Protein AF-A0A2E2EDQ2-F1 (afdb_monomer_lite)

Structure (mmCIF, N/CA/C/O backbone):
data_AF-A0A2E2EDQ2-F1
#
_entry.id   AF-A0A2E2EDQ2-F1
#
loop_
_atom_site.group_PDB
_atom_site.id
_atom_site.type_symbol
_atom_site.label_atom_id
_atom_site.label_alt_id
_atom_site.label_comp_id
_atom_site.label_asym_id
_atom_site.label_entity_id
_atom_site.label_seq_id
_atom_site.pdbx_PDB_ins_code
_atom_site.Cartn_x
_atom_site.Cartn_y
_atom_site.Cartn_z
_atom_site.occupancy
_atom_site.B_iso_or_equiv
_atom_site.auth_seq_id
_atom_site.auth_comp_id
_atom_site.auth_asym_id
_atom_site.auth_atom_id
_atom_site.pdbx_PDB_model_num
ATOM 1 N N . MET A 1 1 ? 41.131 27.807 -35.900 1.00 37.09 1 MET A N 1
ATOM 2 C CA . MET A 1 1 ? 39.783 27.632 -36.488 1.00 37.09 1 MET A CA 1
ATOM 3 C C . MET A 1 1 ? 38.785 27.424 -35.357 1.00 37.09 1 MET A C 1
ATOM 5 O O . MET A 1 1 ? 38.783 26.366 -34.749 1.00 37.09 1 MET A O 1
ATOM 9 N N . GLY A 1 2 ? 38.021 28.459 -34.998 1.00 39.38 2 GLY A N 1
ATOM 10 C CA . GLY A 1 2 ? 37.064 28.401 -33.889 1.00 39.38 2 GLY A CA 1
ATOM 11 C C . GLY A 1 2 ? 35.722 27.833 -34.345 1.00 39.38 2 GLY A C 1
ATOM 12 O O . GLY A 1 2 ? 35.082 28.403 -35.229 1.00 39.38 2 GLY A O 1
ATOM 13 N N . VAL A 1 3 ? 35.288 26.725 -33.744 1.00 46.59 3 VAL A N 1
ATOM 14 C CA . VAL A 1 3 ? 33.946 26.172 -33.956 1.00 46.59 3 VAL A CA 1
ATOM 15 C C . VAL A 1 3 ? 32.941 27.134 -33.323 1.00 46.59 3 VAL A C 1
ATOM 17 O O . VAL A 1 3 ? 32.785 27.182 -32.105 1.00 46.59 3 VAL A O 1
ATOM 20 N N . LYS A 1 4 ? 32.261 27.937 -34.150 1.00 46.25 4 LYS A N 1
ATOM 21 C CA . LYS A 1 4 ? 31.120 28.759 -33.720 1.00 46.25 4 LYS A CA 1
ATOM 22 C C . LYS A 1 4 ? 29.954 27.835 -33.353 1.00 46.25 4 LYS A C 1
ATOM 24 O O . LYS A 1 4 ? 29.103 27.527 -34.187 1.00 46.25 4 LYS A O 1
ATOM 29 N N . LEU A 1 5 ? 29.911 27.392 -32.099 1.00 52.69 5 LEU A N 1
ATOM 30 C CA . LEU A 1 5 ? 28.751 26.721 -31.519 1.00 52.69 5 LEU A CA 1
ATOM 31 C C . LEU A 1 5 ? 27.580 27.711 -31.483 1.00 52.69 5 LEU A C 1
ATOM 33 O O . LEU A 1 5 ? 27.562 28.651 -30.689 1.00 52.69 5 LEU A O 1
ATOM 37 N N . ARG A 1 6 ? 26.5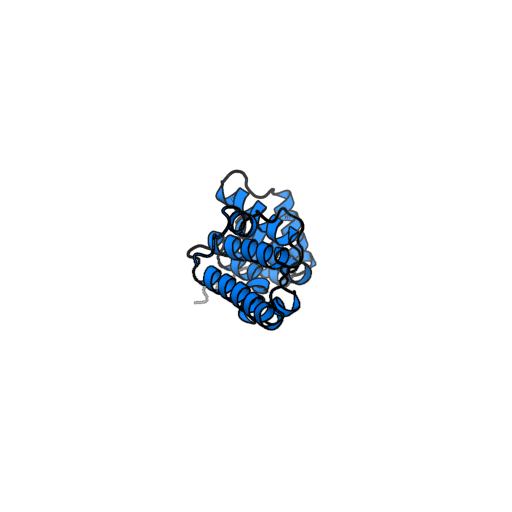97 27.514 -32.368 1.00 55.41 6 ARG A N 1
ATOM 38 C CA . ARG A 1 6 ? 25.363 28.306 -32.390 1.00 55.41 6 ARG A CA 1
ATOM 39 C C . ARG A 1 6 ? 24.632 28.159 -31.049 1.00 55.41 6 ARG A C 1
ATOM 41 O O . ARG A 1 6 ? 23.964 27.149 -30.843 1.00 55.41 6 ARG A O 1
ATOM 48 N N . SER A 1 7 ? 24.676 29.205 -30.221 1.00 54.56 7 SER A N 1
ATOM 49 C CA . SER A 1 7 ? 23.523 29.862 -29.569 1.00 54.56 7 SER A CA 1
ATOM 50 C C . SER A 1 7 ? 22.346 29.024 -29.081 1.00 54.56 7 SER A C 1
ATOM 52 O O . SER A 1 7 ? 21.900 29.045 -27.942 1.00 54.56 7 SER A O 1
ATOM 54 N N . LYS A 1 8 ? 21.708 28.419 -30.075 1.00 52.44 8 LYS A N 1
ATOM 55 C CA . LYS A 1 8 ? 20.337 27.935 -30.041 1.00 52.44 8 LYS A CA 1
ATOM 56 C C . LYS A 1 8 ? 20.262 26.409 -30.037 1.00 52.44 8 LYS A C 1
ATOM 58 O O . LYS A 1 8 ? 19.182 25.872 -29.838 1.00 52.44 8 LYS A O 1
ATOM 63 N N . ALA A 1 9 ? 21.383 25.707 -30.233 1.00 52.16 9 ALA A N 1
ATOM 64 C CA . ALA A 1 9 ? 21.406 24.244 -30.248 1.00 52.16 9 ALA A CA 1
ATOM 65 C C . ALA A 1 9 ? 21.202 23.641 -28.844 1.00 52.16 9 ALA A C 1
ATOM 67 O O . ALA A 1 9 ? 20.525 22.628 -28.707 1.00 52.16 9 ALA A O 1
ATOM 68 N N . TYR A 1 10 ? 21.704 24.295 -27.792 1.00 52.03 10 TYR A N 1
ATOM 69 C CA . TYR A 1 10 ? 21.578 23.816 -26.406 1.00 52.03 10 TYR A CA 1
ATOM 70 C C . TYR A 1 10 ? 20.209 24.093 -25.774 1.00 52.03 10 TYR A C 1
ATOM 72 O O . TYR A 1 10 ? 19.787 23.356 -24.888 1.00 52.03 10 TYR A O 1
ATOM 80 N N . LEU A 1 11 ? 19.471 25.094 -26.260 1.00 51.66 11 LEU A N 1
ATOM 81 C CA . LEU A 1 11 ? 18.104 25.375 -25.801 1.00 51.66 11 LEU A CA 1
ATOM 82 C C . LEU A 1 11 ? 17.110 24.260 -26.175 1.00 51.66 11 LEU A C 1
ATOM 84 O O . LEU A 1 11 ? 16.081 24.113 -25.523 1.00 51.66 11 LEU A O 1
ATOM 88 N N . ASN A 1 12 ? 17.435 23.437 -27.177 1.00 53.47 12 ASN A N 1
ATOM 89 C CA . ASN A 1 12 ? 16.620 22.285 -27.568 1.00 53.47 12 ASN A CA 1
ATOM 90 C C . ASN A 1 12 ? 16.926 21.012 -26.761 1.00 53.47 12 ASN A C 1
ATOM 92 O O . ASN A 1 12 ? 16.134 20.078 -26.820 1.00 53.47 12 ASN A O 1
ATOM 96 N N . LEU A 1 13 ? 18.017 20.974 -25.983 1.00 51.72 13 LEU A N 1
ATOM 97 C CA . LEU A 1 13 ? 18.306 19.858 -25.067 1.00 51.72 13 LEU A CA 1
ATOM 98 C C . LEU A 1 13 ? 17.386 19.868 -23.836 1.00 51.72 13 LEU A C 1
ATOM 100 O O . LEU A 1 13 ? 17.182 18.836 -23.209 1.00 51.72 13 LEU A O 1
ATOM 104 N N . TRP A 1 14 ? 16.803 21.030 -23.526 1.00 48.62 14 TRP A N 1
ATOM 105 C CA . TRP A 1 14 ? 15.949 21.274 -22.361 1.00 48.62 14 TRP A CA 1
ATOM 106 C C . TRP A 1 14 ? 14.537 21.719 -22.749 1.00 48.62 14 TRP A C 1
ATOM 108 O 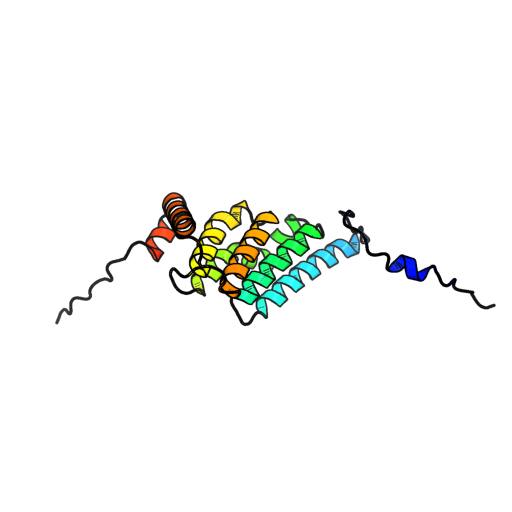O . TRP A 1 14 ? 13.836 22.337 -21.944 1.00 48.62 14 TRP A O 1
ATOM 118 N N . ARG A 1 15 ? 14.085 21.416 -23.977 1.00 43.88 15 ARG A N 1
ATOM 119 C CA . ARG A 1 15 ? 12.652 21.511 -24.276 1.00 43.88 15 ARG A CA 1
ATOM 120 C C . ARG A 1 15 ? 11.939 20.555 -23.328 1.00 43.88 15 ARG A C 1
ATOM 122 O O . ARG A 1 15 ? 12.061 19.343 -23.476 1.00 43.88 15 ARG A O 1
ATOM 129 N N . LYS A 1 16 ? 11.229 21.129 -22.349 1.00 48.25 16 LYS A N 1
ATOM 130 C CA . LYS A 1 16 ? 10.250 20.449 -21.500 1.00 48.25 16 LYS A CA 1
ATOM 131 C C . LYS A 1 16 ? 9.454 19.498 -22.387 1.00 48.25 16 LYS A C 1
ATOM 133 O O . LYS A 1 16 ? 8.694 19.949 -23.242 1.00 48.25 16 LYS A O 1
ATOM 138 N N . GLY A 1 17 ? 9.695 18.201 -22.210 1.00 45.47 17 GLY A N 1
ATOM 139 C CA . GLY A 1 17 ? 8.872 17.156 -22.788 1.00 45.47 17 GLY A CA 1
ATOM 140 C C . GLY A 1 17 ? 7.480 17.311 -22.206 1.00 45.47 17 GLY A C 1
ATOM 141 O O . GLY A 1 17 ? 7.235 16.916 -21.070 1.00 45.47 17 GLY A O 1
ATOM 142 N N . ALA A 1 18 ? 6.620 17.974 -22.969 1.00 40.53 18 ALA A N 1
ATOM 143 C CA . ALA A 1 18 ? 5.190 17.973 -22.776 1.00 40.53 18 ALA A CA 1
ATOM 144 C C . ALA A 1 18 ? 4.711 16.516 -22.840 1.00 40.53 18 ALA A C 1
ATOM 146 O O . ALA A 1 18 ? 4.905 15.842 -23.846 1.00 40.53 18 ALA A O 1
ATOM 147 N N . GLU A 1 19 ? 4.222 16.038 -21.702 1.00 46.09 19 GLU A N 1
ATOM 148 C CA . GLU A 1 19 ? 3.000 15.252 -21.488 1.00 46.09 19 GLU A CA 1
ATOM 149 C C . GLU A 1 19 ? 2.682 13.979 -22.308 1.00 46.09 19 GLU A C 1
ATOM 151 O O . GLU A 1 19 ? 1.849 13.226 -21.828 1.00 46.09 19 GLU A O 1
ATOM 156 N N . ASP A 1 20 ? 3.367 13.612 -23.398 1.00 41.84 20 ASP A N 1
ATOM 157 C CA . ASP A 1 20 ? 2.953 12.472 -24.251 1.00 41.84 20 ASP A CA 1
ATOM 158 C C . ASP A 1 20 ? 4.111 11.663 -24.885 1.00 41.84 20 ASP A C 1
ATOM 160 O O . ASP A 1 20 ? 4.039 11.205 -26.025 1.00 41.84 20 ASP A O 1
ATOM 164 N N . CYS A 1 21 ? 5.202 11.419 -24.151 1.00 38.50 21 CYS A N 1
ATOM 165 C CA . CYS A 1 21 ? 6.241 10.468 -24.581 1.00 38.50 21 CYS A CA 1
ATOM 166 C C . CYS A 1 21 ? 6.243 9.219 -23.682 1.00 38.50 21 CYS A C 1
ATOM 168 O O . CYS A 1 21 ? 6.902 9.232 -22.642 1.00 38.50 21 CYS A O 1
ATOM 170 N N . PRO A 1 22 ? 5.570 8.113 -24.064 1.00 46.06 22 PRO A N 1
ATOM 171 C CA . PRO A 1 22 ? 5.443 6.940 -23.197 1.00 46.06 22 PRO A CA 1
ATOM 172 C C . PRO A 1 22 ? 6.742 6.135 -23.041 1.00 46.06 22 PRO A C 1
ATOM 174 O O . PRO A 1 22 ? 6.812 5.258 -22.185 1.00 46.06 22 PRO A O 1
ATOM 177 N N . HIS A 1 23 ? 7.793 6.418 -23.820 1.00 43.78 23 HIS A N 1
ATOM 178 C CA . HIS A 1 23 ? 9.045 5.667 -23.755 1.00 43.78 23 HIS A CA 1
ATOM 179 C C . HIS A 1 23 ? 10.262 6.572 -23.976 1.00 43.78 23 HIS A C 1
ATOM 181 O O . HIS A 1 23 ? 10.673 6.822 -25.110 1.00 43.78 23 HIS A O 1
ATOM 187 N N . LEU A 1 24 ? 10.891 7.011 -22.882 1.00 48.72 24 LEU A N 1
ATOM 188 C CA . LEU A 1 24 ? 12.303 7.403 -22.887 1.00 48.72 24 LEU A CA 1
ATOM 189 C C . LEU A 1 24 ? 13.121 6.186 -23.352 1.00 48.72 24 LEU A C 1
ATOM 191 O O . LEU A 1 24 ? 13.446 5.298 -22.565 1.00 48.72 24 LEU A O 1
ATOM 195 N N . LYS A 1 25 ? 13.418 6.110 -24.655 1.00 49.81 25 LYS A N 1
ATOM 196 C CA . LYS A 1 25 ? 14.299 5.088 -25.236 1.00 49.81 25 LYS A CA 1
ATOM 197 C C . LYS A 1 25 ? 15.747 5.407 -24.864 1.00 49.81 25 LYS A C 1
ATOM 199 O O . LYS A 1 25 ? 16.518 5.910 -25.676 1.00 49.81 25 LYS A O 1
ATOM 204 N N . LEU A 1 26 ? 16.109 5.124 -23.615 1.00 56.06 26 LEU A N 1
ATOM 205 C CA . LEU A 1 26 ? 17.508 4.934 -23.242 1.00 56.06 26 LEU A CA 1
ATOM 206 C C . LEU A 1 26 ? 18.071 3.788 -24.098 1.00 56.06 26 LEU A C 1
ATOM 208 O O . LEU A 1 26 ? 17.341 2.845 -24.419 1.00 56.06 26 LEU A O 1
ATOM 212 N N . ALA A 1 27 ? 19.349 3.857 -24.482 1.00 59.00 27 ALA A N 1
ATOM 213 C CA . ALA A 1 27 ? 20.006 2.740 -25.161 1.00 59.00 27 ALA A CA 1
ATOM 214 C C . ALA A 1 27 ? 19.758 1.452 -24.352 1.00 59.00 27 ALA A C 1
ATOM 216 O O . ALA A 1 27 ? 19.852 1.474 -23.124 1.00 59.00 27 ALA A O 1
ATOM 217 N N . SER A 1 28 ? 19.395 0.353 -25.018 1.00 58.06 28 SER A N 1
ATOM 218 C CA . SER A 1 28 ? 18.834 -0.866 -24.403 1.00 58.06 28 SER A CA 1
ATOM 219 C C . SER A 1 28 ? 19.619 -1.401 -23.195 1.00 58.06 28 SER A C 1
ATOM 221 O O . SER A 1 28 ? 19.011 -1.871 -22.237 1.00 58.06 28 SER A O 1
ATOM 223 N N . GLY A 1 29 ? 20.949 -1.256 -23.178 1.00 61.81 29 GLY A N 1
ATOM 224 C CA . GLY A 1 29 ? 21.801 -1.648 -22.045 1.00 61.81 29 GLY A CA 1
ATOM 225 C C . GLY A 1 29 ? 21.752 -0.722 -20.815 1.00 61.81 29 GLY A C 1
ATOM 226 O O . GLY A 1 29 ? 22.100 -1.139 -19.713 1.00 61.81 29 GLY A O 1
ATOM 227 N N . GLN A 1 30 ? 21.308 0.528 -20.960 1.00 77.00 30 GLN A N 1
ATOM 228 C CA . GLN A 1 30 ? 21.177 1.492 -19.858 1.00 77.00 30 GLN A CA 1
ATOM 229 C C . GLN A 1 30 ? 19.776 1.502 -19.239 1.00 77.00 30 GLN A C 1
ATOM 231 O O . GLN A 1 30 ? 19.631 1.878 -18.077 1.00 77.00 30 GLN A O 1
ATOM 236 N N . TYR A 1 31 ? 18.756 1.068 -19.983 1.00 82.38 31 TYR A N 1
ATOM 237 C CA . TYR A 1 31 ? 17.366 1.084 -19.524 1.00 82.38 31 TYR A CA 1
ATOM 238 C C . TYR A 1 31 ? 17.122 0.148 -18.330 1.00 82.38 31 TYR A C 1
ATOM 240 O O . TYR A 1 31 ? 16.476 0.529 -17.355 1.00 82.38 31 TYR A O 1
ATOM 248 N N . ASP A 1 32 ? 17.701 -1.051 -18.364 1.00 84.44 32 ASP A N 1
ATOM 249 C CA . ASP A 1 32 ? 17.588 -2.017 -17.268 1.00 84.44 32 ASP A CA 1
ATOM 250 C C . ASP A 1 32 ? 18.268 -1.521 -15.986 1.00 84.44 32 ASP A C 1
ATOM 252 O O . ASP A 1 32 ? 17.703 -1.623 -14.895 1.00 84.44 32 ASP A O 1
ATOM 256 N N . ASN A 1 33 ? 19.449 -0.914 -16.128 1.00 87.12 33 ASN A N 1
ATOM 257 C CA . ASN A 1 33 ? 20.168 -0.293 -15.018 1.00 87.12 33 ASN A CA 1
ATOM 258 C C . ASN A 1 33 ? 19.411 0.911 -14.455 1.00 87.12 33 ASN A C 1
ATOM 260 O O . ASN A 1 33 ? 19.384 1.103 -13.241 1.00 87.12 33 ASN A O 1
ATOM 264 N N . TYR A 1 34 ? 18.782 1.707 -15.321 1.00 89.31 34 TYR A N 1
ATOM 265 C CA . TYR A 1 34 ? 17.915 2.804 -14.907 1.00 89.31 34 TYR A CA 1
ATOM 266 C C . TYR A 1 34 ? 16.727 2.294 -14.085 1.00 89.31 34 TYR A C 1
ATOM 268 O O . TYR A 1 34 ? 16.516 2.779 -12.976 1.00 89.31 34 TYR A O 1
ATOM 276 N N . CYS A 1 35 ? 16.002 1.283 -14.580 1.00 90.31 35 CYS A N 1
ATOM 277 C CA . CYS A 1 35 ? 14.856 0.708 -13.873 1.00 90.31 35 CYS A CA 1
ATOM 278 C C . CYS A 1 35 ? 15.259 0.193 -12.491 1.00 90.31 35 CYS A C 1
ATOM 280 O O . CYS A 1 35 ? 14.588 0.492 -11.507 1.00 90.31 35 CYS A O 1
ATOM 282 N N . LYS A 1 36 ? 16.378 -0.539 -12.411 1.00 91.81 36 LYS A N 1
ATOM 283 C CA . LYS A 1 36 ? 16.896 -1.048 -11.139 1.00 91.81 36 LYS A CA 1
ATOM 284 C C . LYS A 1 36 ? 17.211 0.093 -10.170 1.00 91.81 36 LYS A C 1
ATOM 286 O O . LYS A 1 36 ? 16.668 0.111 -9.075 1.00 91.81 36 LYS A O 1
ATOM 291 N N . LYS A 1 37 ? 17.982 1.095 -10.608 1.00 92.62 37 LYS A N 1
ATOM 292 C CA . LYS A 1 37 ? 18.335 2.260 -9.779 1.00 92.62 37 LYS A CA 1
ATOM 293 C C . LYS A 1 37 ? 17.116 3.052 -9.313 1.00 92.62 37 LYS A C 1
ATOM 295 O O . LYS A 1 37 ? 17.110 3.536 -8.188 1.00 92.62 37 LYS A O 1
ATOM 300 N N . ALA A 1 38 ? 16.102 3.204 -10.162 1.00 93.75 38 ALA A N 1
ATOM 301 C CA . ALA A 1 38 ? 14.876 3.908 -9.805 1.00 93.75 38 ALA A CA 1
ATOM 302 C C . ALA A 1 38 ? 14.110 3.171 -8.693 1.00 93.75 38 ALA A C 1
ATOM 304 O O . ALA A 1 38 ? 13.648 3.804 -7.744 1.00 93.75 38 ALA A O 1
ATOM 305 N N . ILE A 1 39 ? 14.026 1.839 -8.786 1.00 95.38 39 ILE A N 1
ATOM 306 C CA . ILE A 1 39 ? 13.401 0.994 -7.764 1.00 95.38 39 ILE A CA 1
ATOM 307 C C . ILE A 1 39 ? 14.233 0.991 -6.470 1.00 95.38 39 ILE A C 1
ATOM 309 O O . ILE A 1 39 ? 13.668 1.189 -5.396 1.00 95.38 39 ILE A O 1
ATOM 313 N N . ASP A 1 40 ? 15.558 0.833 -6.565 1.00 95.06 40 ASP A N 1
ATOM 314 C CA . ASP A 1 40 ? 16.482 0.889 -5.420 1.00 95.06 40 ASP A CA 1
ATOM 315 C C . ASP A 1 40 ? 16.329 2.214 -4.668 1.00 95.06 40 ASP A C 1
ATOM 317 O O . ASP A 1 40 ? 16.191 2.248 -3.449 1.00 95.06 40 ASP A O 1
ATOM 321 N N . HIS A 1 41 ? 16.302 3.321 -5.408 1.00 95.12 41 HIS A N 1
ATOM 322 C CA . HIS A 1 41 ? 16.154 4.657 -4.850 1.00 95.12 41 HIS A CA 1
ATOM 323 C C . HIS A 1 41 ? 14.817 4.852 -4.129 1.00 95.12 41 HIS A C 1
ATOM 325 O O . HIS A 1 41 ? 14.793 5.472 -3.068 1.00 95.12 41 HIS A O 1
ATOM 331 N N . LEU A 1 42 ? 13.716 4.3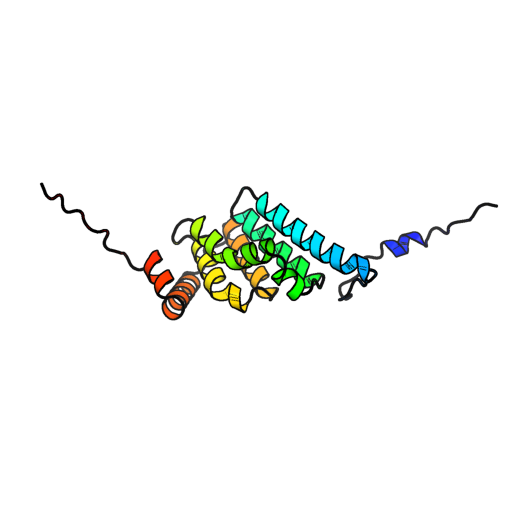09 -4.661 1.00 96.50 42 LEU A N 1
ATOM 332 C CA . LEU A 1 42 ? 12.435 4.306 -3.954 1.00 96.50 42 LEU A CA 1
ATOM 333 C C . LEU A 1 42 ? 12.526 3.524 -2.639 1.00 96.50 42 LEU A C 1
ATOM 335 O O . LEU A 1 42 ? 12.109 4.034 -1.603 1.00 96.50 42 LEU A O 1
ATOM 339 N N . CYS A 1 43 ? 13.090 2.314 -2.674 1.00 95.56 43 CYS A N 1
ATOM 340 C CA . CYS A 1 43 ? 13.211 1.474 -1.482 1.00 95.56 43 CYS A CA 1
ATOM 341 C C . CYS A 1 43 ? 14.052 2.166 -0.404 1.00 95.56 43 CYS A C 1
ATOM 343 O O . CYS A 1 43 ? 13.593 2.288 0.725 1.00 95.56 43 CYS A O 1
ATOM 345 N N . MET A 1 44 ? 15.215 2.710 -0.783 1.00 96.19 44 MET A N 1
ATOM 346 C CA . MET A 1 44 ? 16.087 3.453 0.130 1.00 96.19 44 MET A CA 1
ATOM 347 C C . MET A 1 44 ? 15.388 4.673 0.730 1.00 96.19 44 MET A C 1
ATOM 349 O O . MET A 1 44 ? 15.506 4.918 1.923 1.00 96.19 44 MET A O 1
ATOM 353 N N . LYS A 1 45 ? 14.645 5.445 -0.072 1.00 96.06 45 LYS A N 1
ATOM 354 C CA . LYS A 1 45 ? 13.876 6.583 0.450 1.00 96.06 45 LYS A CA 1
ATOM 355 C C . LYS A 1 45 ? 12.846 6.150 1.481 1.00 96.06 45 LYS A C 1
ATOM 357 O O . LYS A 1 45 ? 12.715 6.815 2.497 1.00 96.06 45 LYS A O 1
ATOM 362 N N . ALA A 1 46 ? 12.151 5.048 1.217 1.00 95.12 46 ALA A N 1
ATOM 363 C CA . ALA A 1 46 ? 11.157 4.517 2.133 1.00 95.12 46 ALA A CA 1
ATOM 364 C C . ALA A 1 46 ? 11.787 4.042 3.453 1.00 95.12 46 ALA A C 1
ATOM 366 O O . ALA A 1 46 ? 11.210 4.265 4.508 1.00 95.12 46 ALA A O 1
ATOM 367 N N . ASP A 1 47 ? 12.985 3.452 3.405 1.00 93.44 47 ASP A N 1
ATOM 368 C CA . ASP A 1 47 ? 13.737 3.043 4.603 1.00 93.44 47 ASP A CA 1
ATOM 369 C C . ASP A 1 47 ? 14.224 4.229 5.452 1.00 93.44 47 ASP A C 1
ATOM 371 O O . ASP A 1 47 ? 14.472 4.076 6.643 1.00 93.44 47 ASP A O 1
ATOM 375 N N . MET A 1 48 ? 14.363 5.414 4.852 1.00 94.69 48 MET A N 1
ATOM 376 C CA . MET A 1 48 ? 14.784 6.640 5.542 1.00 94.69 48 MET A CA 1
ATOM 377 C C . MET A 1 48 ? 13.611 7.464 6.096 1.00 94.69 48 MET A C 1
ATOM 379 O O . MET A 1 48 ? 13.832 8.548 6.634 1.00 94.69 48 MET A O 1
ATOM 383 N N . CYS A 1 49 ? 12.364 7.015 5.934 1.00 95.12 49 CYS A N 1
ATOM 384 C CA . CYS A 1 49 ? 11.203 7.744 6.436 1.00 95.12 49 CYS A CA 1
ATOM 385 C C . CYS A 1 49 ? 11.118 7.666 7.968 1.00 95.12 49 CYS A C 1
ATOM 387 O O . CYS A 1 49 ? 11.092 6.584 8.542 1.00 95.12 49 CYS A O 1
ATOM 389 N N . GLU A 1 50 ? 11.006 8.823 8.623 1.00 91.50 50 GLU A N 1
ATOM 390 C CA . GLU A 1 50 ? 10.901 8.916 10.089 1.00 91.50 50 GLU A CA 1
ATOM 391 C C . GLU A 1 50 ? 9.464 8.760 10.610 1.00 91.50 50 GLU A C 1
ATOM 393 O O . GLU A 1 50 ? 9.259 8.456 11.783 1.00 91.50 50 GLU A O 1
ATOM 398 N N . SER A 1 51 ? 8.460 8.975 9.753 1.00 93.62 51 SER A N 1
ATOM 399 C CA . SER A 1 51 ? 7.045 8.842 10.109 1.00 93.62 51 SER A CA 1
ATOM 400 C C . SER A 1 51 ? 6.305 7.906 9.161 1.00 93.62 51 SER A C 1
ATOM 402 O O . SER A 1 51 ? 6.663 7.770 7.985 1.00 93.62 51 SER A O 1
ATOM 404 N N . LEU A 1 52 ? 5.226 7.301 9.666 1.00 93.50 52 LEU A N 1
ATOM 405 C CA . LEU A 1 52 ? 4.362 6.425 8.881 1.00 93.50 52 LEU A CA 1
ATOM 406 C C . LEU A 1 52 ? 3.739 7.175 7.695 1.00 93.50 52 LEU A C 1
ATOM 408 O O . LEU A 1 52 ? 3.674 6.650 6.589 1.00 93.50 52 LEU A O 1
ATOM 412 N N . GLU A 1 53 ? 3.319 8.424 7.886 1.00 94.06 53 GLU A N 1
ATOM 413 C CA . GLU A 1 53 ? 2.748 9.243 6.816 1.00 94.06 53 GLU A CA 1
ATOM 414 C C . GLU A 1 53 ? 3.763 9.500 5.701 1.00 94.06 53 GLU A C 1
ATOM 416 O O . GLU A 1 53 ? 3.434 9.339 4.525 1.00 94.06 53 GLU A O 1
ATOM 421 N N . SER A 1 54 ? 5.004 9.835 6.071 1.00 94.75 54 SER A N 1
ATOM 422 C CA . SER A 1 54 ? 6.105 10.033 5.125 1.00 94.75 54 SER A CA 1
ATOM 423 C C . SER A 1 54 ? 6.429 8.744 4.368 1.00 94.75 54 SER A C 1
ATOM 425 O O . SER A 1 54 ? 6.649 8.775 3.153 1.00 94.75 54 SER A O 1
ATOM 427 N N . TYR A 1 55 ? 6.379 7.596 5.050 1.00 96.44 55 TYR A N 1
ATOM 428 C CA . TYR A 1 55 ? 6.546 6.281 4.433 1.00 96.44 55 TYR A CA 1
ATOM 429 C C . TYR A 1 55 ? 5.453 5.988 3.395 1.00 96.44 55 TYR A C 1
ATOM 431 O O . TYR A 1 55 ? 5.762 5.682 2.237 1.00 96.44 55 TYR A O 1
ATOM 439 N N . ILE A 1 56 ? 4.177 6.154 3.767 1.00 96.56 56 ILE A N 1
ATOM 440 C CA . ILE A 1 56 ? 3.035 5.949 2.861 1.00 96.56 56 ILE A CA 1
ATOM 441 C C . ILE A 1 56 ? 3.145 6.880 1.652 1.00 96.56 56 ILE A C 1
ATOM 443 O O . ILE A 1 56 ? 2.958 6.439 0.512 1.00 96.56 56 ILE A O 1
ATOM 447 N N . GLU A 1 57 ? 3.444 8.161 1.884 1.00 96.75 57 GLU A N 1
ATOM 448 C CA . GLU A 1 57 ? 3.588 9.146 0.817 1.00 96.75 57 GLU A CA 1
ATOM 449 C C . GLU A 1 57 ? 4.730 8.773 -0.130 1.00 96.75 57 GLU A C 1
ATOM 451 O O . GLU A 1 57 ? 4.540 8.780 -1.350 1.00 96.75 57 GLU A O 1
ATOM 456 N N . THR A 1 58 ? 5.882 8.379 0.410 1.00 97.12 58 THR A N 1
ATOM 457 C CA . THR A 1 58 ? 7.066 7.988 -0.363 1.00 97.12 58 THR A CA 1
ATOM 458 C C . THR A 1 58 ? 6.794 6.770 -1.235 1.00 97.12 58 THR A C 1
ATOM 460 O O . THR A 1 58 ? 7.039 6.818 -2.442 1.00 97.12 58 THR A O 1
ATOM 463 N N . ILE A 1 59 ? 6.229 5.700 -0.667 1.00 96.88 59 ILE A N 1
ATOM 464 C CA . ILE A 1 59 ? 5.893 4.487 -1.423 1.00 96.88 59 ILE A CA 1
ATOM 465 C C . ILE A 1 59 ? 4.846 4.791 -2.498 1.00 96.88 59 ILE A C 1
ATOM 467 O O . ILE A 1 59 ? 5.032 4.428 -3.662 1.00 96.88 59 ILE A O 1
ATOM 471 N N . CYS A 1 60 ? 3.756 5.480 -2.149 1.00 97.56 60 CYS A N 1
ATOM 472 C CA . CYS A 1 60 ? 2.668 5.724 -3.093 1.00 97.56 60 CYS A CA 1
ATOM 473 C C . CYS A 1 60 ? 3.077 6.677 -4.223 1.00 97.56 60 CYS A C 1
ATOM 475 O O . CYS A 1 60 ? 2.755 6.417 -5.384 1.00 97.56 60 CYS A O 1
ATOM 477 N N . SER A 1 61 ? 3.784 7.768 -3.916 1.00 97.06 61 SER A N 1
ATOM 478 C CA . SER A 1 61 ? 4.278 8.707 -4.933 1.00 97.06 61 SER A CA 1
ATOM 479 C C . SER A 1 61 ? 5.332 8.055 -5.826 1.00 97.06 61 SER A C 1
ATOM 481 O O . SER A 1 61 ? 5.208 8.103 -7.050 1.00 97.06 61 SER A O 1
ATOM 483 N N . GLY A 1 62 ? 6.288 7.337 -5.235 1.00 96.38 62 GLY A N 1
ATOM 484 C CA . GLY A 1 62 ? 7.313 6.617 -5.975 1.00 96.38 62 GLY A CA 1
ATOM 485 C C . GLY A 1 62 ? 6.742 5.547 -6.899 1.00 96.38 62 GLY A C 1
ATOM 486 O O . GLY A 1 62 ? 7.158 5.449 -8.050 1.00 96.38 62 GLY A O 1
ATOM 487 N N . MET A 1 63 ? 5.734 4.792 -6.456 1.00 96.81 63 MET A N 1
ATOM 488 C CA . MET A 1 63 ? 5.046 3.827 -7.319 1.00 96.81 63 MET A CA 1
ATOM 489 C C . MET A 1 63 ? 4.306 4.498 -8.477 1.00 96.81 63 MET A C 1
ATOM 491 O O . MET A 1 63 ? 4.344 3.995 -9.601 1.00 96.81 63 MET A O 1
ATOM 495 N N . ILE A 1 64 ? 3.665 5.648 -8.246 1.00 96.75 64 ILE A N 1
ATOM 496 C CA . ILE A 1 64 ? 3.054 6.431 -9.329 1.00 96.75 64 ILE A CA 1
ATOM 497 C C . ILE A 1 64 ? 4.117 6.848 -10.347 1.00 96.75 64 ILE A C 1
ATOM 499 O O . ILE A 1 64 ? 3.879 6.711 -11.548 1.00 96.75 64 ILE A O 1
ATOM 503 N N . ASP A 1 65 ? 5.271 7.324 -9.887 1.00 95.25 65 ASP A N 1
ATOM 504 C CA . ASP A 1 65 ? 6.355 7.782 -10.753 1.00 95.25 65 ASP A CA 1
ATOM 505 C C . ASP A 1 65 ? 6.970 6.628 -11.551 1.00 95.25 65 ASP A C 1
ATOM 507 O O . ASP A 1 65 ? 7.118 6.741 -12.769 1.00 95.25 65 ASP A O 1
ATOM 511 N N . LEU A 1 66 ? 7.245 5.484 -10.915 1.00 94.31 66 LEU A N 1
ATOM 512 C CA . LEU A 1 66 ? 7.740 4.279 -11.592 1.00 94.31 66 LEU A CA 1
ATOM 513 C C . LEU A 1 66 ? 6.768 3.806 -12.683 1.00 94.31 66 LEU A C 1
ATOM 515 O O . LEU A 1 66 ? 7.181 3.507 -13.804 1.00 94.31 66 LEU A O 1
ATOM 519 N N . LEU A 1 67 ? 5.465 3.782 -12.391 1.00 93.75 67 LEU A N 1
ATOM 520 C CA . LEU A 1 67 ? 4.452 3.369 -13.365 1.00 93.75 67 LEU A CA 1
ATOM 521 C C . LEU A 1 67 ? 4.288 4.391 -14.504 1.00 93.75 67 LEU A C 1
ATOM 523 O O . LEU A 1 67 ? 4.164 3.991 -15.660 1.00 93.75 67 LEU A O 1
ATOM 527 N N . LYS A 1 68 ? 4.321 5.699 -14.211 1.00 92.75 68 LYS A N 1
ATOM 528 C CA . LYS A 1 68 ? 4.233 6.771 -15.223 1.00 92.75 68 LYS A CA 1
ATOM 529 C C . LYS A 1 68 ? 5.449 6.832 -16.144 1.00 92.75 68 LYS A C 1
ATOM 531 O O . LYS A 1 68 ? 5.298 7.104 -17.328 1.00 92.75 68 LYS A O 1
ATOM 536 N N . THR A 1 69 ? 6.640 6.590 -15.603 1.00 89.31 69 THR A N 1
ATOM 537 C CA . THR A 1 69 ? 7.899 6.537 -16.370 1.00 89.31 69 THR A CA 1
ATOM 538 C C . THR A 1 69 ? 8.036 5.260 -17.201 1.00 89.31 69 THR A C 1
ATOM 540 O O . THR A 1 69 ? 8.988 5.116 -17.967 1.00 89.31 69 THR A O 1
ATOM 543 N N . GLY A 1 70 ? 7.068 4.344 -17.092 1.00 87.12 70 GLY A N 1
ATOM 544 C CA . GLY A 1 70 ? 7.005 3.130 -17.893 1.00 87.12 70 GLY A CA 1
ATOM 545 C C . GLY A 1 70 ? 7.907 2.011 -17.384 1.00 87.12 70 GLY A C 1
ATOM 546 O O . GLY A 1 70 ? 8.244 1.126 -18.169 1.00 87.12 70 GLY A O 1
ATOM 547 N N . VAL A 1 71 ? 8.310 2.019 -16.105 1.00 90.75 71 VAL A N 1
ATOM 548 C CA . VAL A 1 71 ? 9.073 0.906 -15.524 1.00 90.75 71 VAL A CA 1
ATOM 549 C C . VAL A 1 71 ? 8.237 -0.379 -15.629 1.00 90.75 71 VAL A C 1
ATOM 551 O O . VAL A 1 71 ? 7.101 -0.419 -15.144 1.00 90.75 71 VAL A O 1
ATOM 554 N N . PRO A 1 72 ? 8.758 -1.454 -16.251 1.00 90.81 72 PRO A N 1
ATOM 555 C CA . PRO A 1 72 ? 7.973 -2.659 -16.469 1.00 90.81 72 PRO A CA 1
ATOM 556 C C . PRO A 1 72 ? 7.568 -3.319 -15.149 1.00 90.81 72 PRO A C 1
ATOM 558 O O . PRO A 1 72 ? 8.408 -3.566 -14.283 1.00 90.81 72 PRO A O 1
ATOM 561 N N . LYS A 1 73 ? 6.298 -3.726 -15.042 1.00 92.31 73 LYS A N 1
ATOM 562 C CA . LYS A 1 73 ? 5.747 -4.444 -13.876 1.00 92.31 73 LYS A CA 1
ATOM 563 C C . LYS A 1 73 ? 6.611 -5.639 -13.458 1.00 92.31 73 LYS A C 1
ATOM 565 O O . LYS A 1 73 ? 6.899 -5.817 -12.281 1.00 92.31 73 LYS A O 1
ATOM 570 N N . ASN A 1 74 ? 7.106 -6.408 -14.429 1.00 91.62 74 ASN A N 1
ATOM 571 C CA . ASN A 1 74 ? 7.970 -7.565 -14.177 1.00 91.62 74 ASN A CA 1
ATOM 572 C C . ASN A 1 74 ? 9.315 -7.196 -13.531 1.00 91.62 74 ASN A C 1
ATOM 574 O O . ASN A 1 74 ? 9.888 -8.026 -12.832 1.00 91.62 74 ASN A O 1
ATOM 578 N N . LYS A 1 75 ? 9.841 -5.987 -13.764 1.00 91.88 75 LYS A N 1
ATOM 579 C CA . LYS A 1 75 ? 11.075 -5.517 -13.116 1.00 91.88 75 LYS A CA 1
ATOM 580 C C . LYS A 1 75 ? 10.817 -5.160 -11.653 1.00 91.88 75 LYS A C 1
ATOM 582 O O . LYS A 1 75 ? 11.642 -5.492 -10.814 1.00 91.88 75 LYS A O 1
ATOM 587 N N . ILE A 1 76 ? 9.657 -4.570 -11.359 1.00 93.06 76 ILE A N 1
ATOM 588 C CA . ILE A 1 76 ? 9.216 -4.269 -9.989 1.00 93.06 76 ILE A CA 1
ATOM 589 C C . ILE A 1 76 ? 8.994 -5.570 -9.206 1.00 93.06 76 ILE A C 1
ATOM 591 O O . ILE 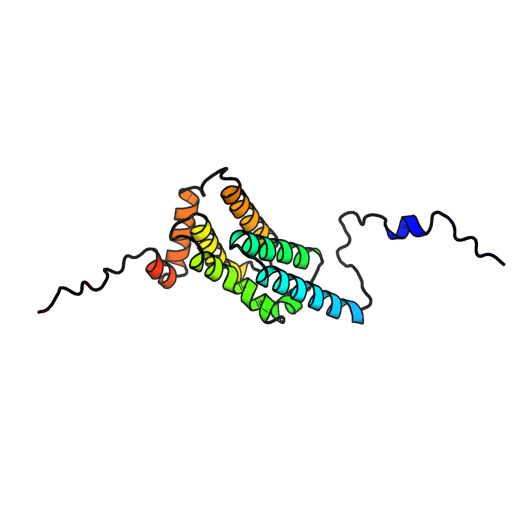A 1 76 ? 9.559 -5.735 -8.133 1.00 93.06 76 ILE A O 1
ATOM 595 N N . LEU A 1 77 ? 8.263 -6.535 -9.778 1.00 90.56 77 LEU A N 1
ATOM 596 C CA . LEU A 1 77 ? 7.995 -7.831 -9.134 1.00 90.56 77 LEU A CA 1
ATOM 597 C C . LEU A 1 77 ? 9.262 -8.645 -8.846 1.00 90.56 77 LEU A C 1
ATOM 599 O O . LEU A 1 77 ? 9.338 -9.334 -7.837 1.00 90.56 77 LEU A O 1
ATOM 603 N N . LYS A 1 78 ? 10.258 -8.589 -9.736 1.00 92.06 78 LYS A N 1
ATOM 604 C CA . LYS A 1 78 ? 11.534 -9.296 -9.548 1.00 92.06 78 LYS A CA 1
ATOM 605 C C . LYS A 1 78 ? 12.460 -8.610 -8.545 1.00 92.06 78 LYS A C 1
ATOM 607 O O . LYS A 1 78 ? 13.490 -9.183 -8.205 1.00 92.06 78 LYS A O 1
ATOM 612 N N . HIS A 1 79 ? 12.135 -7.395 -8.109 1.00 92.62 79 HIS A N 1
ATOM 613 C CA . HIS A 1 79 ? 12.925 -6.673 -7.128 1.00 92.62 79 HIS A CA 1
ATOM 614 C C . HIS A 1 79 ? 12.453 -7.036 -5.709 1.00 92.62 79 HIS A C 1
ATOM 616 O O . HIS A 1 79 ? 11.384 -6.580 -5.299 1.00 92.62 79 HIS A O 1
ATOM 622 N N . PRO A 1 80 ? 13.221 -7.832 -4.941 1.00 88.75 80 PRO A N 1
ATOM 623 C CA . PRO A 1 80 ? 12.725 -8.467 -3.717 1.00 88.75 80 PRO A CA 1
ATOM 624 C C . PRO A 1 80 ? 12.273 -7.448 -2.666 1.00 88.75 80 PRO A C 1
ATOM 626 O O . PRO A 1 80 ? 11.180 -7.568 -2.118 1.00 88.75 80 PRO A O 1
ATOM 629 N N . LEU A 1 81 ? 13.064 -6.392 -2.455 1.00 92.12 81 LEU A N 1
ATOM 630 C CA . LEU A 1 81 ? 12.742 -5.343 -1.483 1.00 92.12 81 LEU A CA 1
ATOM 631 C C . LEU A 1 81 ? 11.511 -4.531 -1.890 1.00 92.12 81 LEU A C 1
ATOM 633 O O . LEU A 1 81 ? 10.709 -4.155 -1.042 1.00 92.12 81 LEU A O 1
ATOM 637 N N . ALA A 1 82 ? 11.342 -4.281 -3.190 1.00 91.81 82 ALA A N 1
ATOM 638 C CA . ALA A 1 82 ? 10.222 -3.473 -3.660 1.00 91.81 82 ALA A CA 1
ATOM 639 C C . ALA A 1 82 ? 8.924 -4.262 -3.552 1.00 91.81 82 ALA A C 1
ATOM 641 O O . ALA A 1 82 ? 7.924 -3.732 -3.081 1.00 91.81 82 ALA A O 1
ATOM 642 N N . LEU A 1 83 ? 8.954 -5.538 -3.942 1.00 91.62 83 LEU A N 1
ATOM 643 C CA . LEU A 1 83 ? 7.805 -6.420 -3.812 1.00 91.62 83 LEU A CA 1
ATOM 644 C C . LEU A 1 83 ? 7.351 -6.534 -2.353 1.00 91.62 83 LEU A C 1
ATOM 646 O O . LEU A 1 83 ? 6.164 -6.358 -2.095 1.00 91.62 83 LEU A O 1
ATOM 650 N N . SER A 1 84 ? 8.284 -6.769 -1.422 1.00 92.50 84 SER A N 1
ATOM 651 C CA . SER A 1 84 ? 7.978 -6.849 0.012 1.00 92.50 84 SER A CA 1
ATOM 652 C C . SER A 1 84 ? 7.295 -5.572 0.496 1.00 92.50 84 SER A C 1
ATOM 654 O O . SER A 1 84 ? 6.169 -5.634 0.969 1.00 92.50 84 SER A O 1
ATOM 656 N N . LYS A 1 85 ? 7.909 -4.404 0.253 1.00 93.88 85 LYS A N 1
ATOM 657 C CA . LYS A 1 85 ? 7.369 -3.098 0.671 1.00 93.88 85 LYS A CA 1
ATOM 658 C C . LYS A 1 85 ? 6.002 -2.786 0.073 1.00 93.88 85 LYS A C 1
ATOM 660 O O . LYS A 1 85 ? 5.152 -2.202 0.729 1.00 93.88 85 LYS A O 1
ATOM 665 N N . ILE A 1 86 ? 5.778 -3.154 -1.188 1.00 93.69 86 ILE A N 1
ATOM 666 C CA . ILE A 1 86 ? 4.492 -2.916 -1.847 1.00 93.69 86 ILE A CA 1
ATOM 667 C C . ILE A 1 86 ? 3.412 -3.801 -1.232 1.00 93.69 86 ILE A C 1
ATOM 669 O O . ILE A 1 86 ? 2.332 -3.298 -0.945 1.00 93.69 86 ILE A O 1
ATOM 673 N N . LEU A 1 87 ? 3.680 -5.100 -1.071 1.00 93.12 87 LEU A N 1
ATOM 674 C CA . LEU A 1 87 ? 2.683 -6.054 -0.585 1.00 93.12 87 LEU A CA 1
ATOM 675 C C . LEU A 1 87 ? 2.400 -5.891 0.910 1.00 93.12 87 LEU A C 1
ATOM 677 O O . LEU A 1 87 ? 1.249 -6.035 1.301 1.00 93.12 87 LEU A O 1
ATOM 681 N N . GLN A 1 88 ? 3.412 -5.540 1.703 1.00 94.38 88 GLN A N 1
ATOM 682 C CA . GLN A 1 88 ? 3.297 -5.320 3.149 1.00 94.38 88 GLN A CA 1
ATOM 683 C C . GLN A 1 88 ? 2.796 -3.923 3.513 1.00 94.38 88 GLN A C 1
ATOM 685 O O . GLN A 1 88 ? 2.496 -3.674 4.670 1.00 94.38 88 GLN A O 1
ATOM 690 N N . LEU A 1 89 ? 2.615 -3.018 2.544 1.00 95.62 89 LEU A N 1
ATOM 691 C CA . LEU A 1 89 ? 2.157 -1.654 2.817 1.00 95.62 89 LEU A CA 1
ATOM 692 C C . LEU A 1 89 ? 0.857 -1.610 3.640 1.00 95.62 89 LEU A C 1
ATOM 694 O O . LEU A 1 89 ? 0.677 -0.707 4.447 1.00 95.62 89 LEU A O 1
ATOM 698 N N . GLY A 1 90 ? -0.075 -2.541 3.409 1.00 95.00 90 GLY A N 1
ATOM 699 C CA . GLY A 1 90 ? -1.320 -2.618 4.177 1.00 95.00 90 GLY A CA 1
ATOM 700 C C . GLY A 1 90 ? -1.061 -2.963 5.640 1.00 95.00 90 GLY A C 1
ATOM 701 O O . GLY A 1 90 ? -1.473 -2.214 6.526 1.00 95.00 90 GLY A O 1
ATOM 702 N N . GLU A 1 91 ? -0.344 -4.060 5.858 1.00 94.75 91 GLU A N 1
ATOM 703 C CA . GLU A 1 91 ? 0.117 -4.536 7.162 1.00 94.75 91 GLU A CA 1
ATOM 704 C C . GLU A 1 91 ? 0.914 -3.471 7.928 1.00 94.75 91 GLU A C 1
ATOM 706 O O . GLU A 1 91 ? 0.522 -3.134 9.044 1.00 94.75 91 GLU A O 1
ATOM 711 N N . ASP A 1 92 ? 1.915 -2.844 7.300 1.00 95.00 92 ASP A N 1
ATOM 712 C CA . ASP A 1 92 ? 2.729 -1.776 7.897 1.00 95.00 92 ASP A CA 1
ATOM 713 C C . ASP A 1 92 ? 1.838 -0.635 8.423 1.00 95.00 92 ASP A C 1
ATOM 715 O O . ASP A 1 92 ? 1.973 -0.168 9.554 1.00 95.00 92 ASP A O 1
ATOM 719 N N . ILE A 1 93 ? 0.868 -0.184 7.618 1.00 96.12 93 ILE A N 1
ATOM 720 C CA . ILE A 1 93 ? -0.047 0.886 8.036 1.00 96.12 93 ILE A CA 1
ATOM 721 C C . ILE A 1 93 ? -0.906 0.436 9.218 1.00 96.12 93 ILE A C 1
ATOM 723 O O . ILE A 1 93 ? -1.162 1.227 10.125 1.00 96.12 93 ILE A O 1
ATOM 727 N N . ILE A 1 94 ? -1.388 -0.806 9.215 1.00 95.56 94 ILE A N 1
ATOM 728 C CA . ILE A 1 94 ? -2.229 -1.336 10.292 1.00 95.56 94 ILE A CA 1
ATOM 729 C C . ILE A 1 94 ? -1.430 -1.457 11.594 1.00 95.56 94 ILE A C 1
ATOM 731 O O . ILE A 1 94 ? -1.952 -1.084 12.644 1.00 95.56 94 ILE A O 1
ATOM 735 N N . GLU A 1 95 ? -0.196 -1.955 11.530 1.00 93.88 95 GLU A N 1
ATOM 736 C CA . GLU A 1 95 ? 0.672 -2.185 12.688 1.00 93.88 95 GLU A CA 1
ATOM 737 C C . GLU A 1 95 ? 1.094 -0.874 13.359 1.00 93.88 95 GLU A C 1
ATOM 739 O O . GLU A 1 95 ? 1.014 -0.749 14.583 1.00 93.88 95 GLU A O 1
ATOM 744 N N . TYR A 1 96 ? 1.483 0.126 12.565 1.00 93.19 96 TYR A N 1
ATOM 745 C CA . TYR A 1 96 ? 2.013 1.391 13.079 1.00 93.19 96 TYR A CA 1
ATOM 746 C C . TYR A 1 96 ? 0.954 2.486 13.284 1.00 93.19 96 TYR A C 1
ATOM 748 O O . TYR A 1 96 ? 1.292 3.595 13.703 1.00 93.19 96 TYR A O 1
ATOM 756 N N . SER A 1 97 ? -0.325 2.214 13.008 1.00 92.75 97 SER A N 1
ATOM 757 C CA . SER A 1 97 ? -1.415 3.168 13.249 1.00 92.75 97 SER A CA 1
ATOM 758 C C . SER A 1 97 ? -2.190 2.875 14.534 1.00 92.75 97 SER A C 1
ATOM 760 O O . SER A 1 97 ? -2.284 1.746 15.011 1.00 92.75 97 SER A O 1
ATOM 762 N N . GLU A 1 98 ? -2.820 3.909 15.099 1.00 90.81 98 GLU A N 1
ATOM 763 C CA . GLU A 1 98 ? -3.717 3.726 16.239 1.00 90.81 98 GLU A CA 1
ATOM 764 C C . GLU A 1 98 ? -4.951 2.903 15.827 1.00 90.81 98 GLU A C 1
ATOM 766 O O . GLU A 1 98 ? -5.601 3.173 14.810 1.00 90.81 98 GLU A O 1
ATOM 771 N N . LYS A 1 99 ? -5.318 1.906 16.639 1.00 88.88 99 LYS A N 1
ATOM 772 C CA . LYS A 1 99 ? -6.449 1.010 16.364 1.00 88.88 99 LYS A CA 1
ATOM 773 C C . LYS A 1 99 ? -7.741 1.804 16.130 1.00 88.88 99 LYS A C 1
ATOM 775 O O . LYS A 1 99 ? -8.157 2.598 16.967 1.00 88.88 99 LYS A O 1
ATOM 780 N N . LYS A 1 100 ? -8.428 1.525 15.013 1.00 87.81 100 LYS A N 1
ATOM 781 C CA . LYS A 1 100 ? -9.659 2.217 14.558 1.00 87.81 100 LYS A CA 1
ATOM 782 C C . LYS A 1 100 ? -9.488 3.710 14.220 1.00 87.81 100 LYS A C 1
ATOM 784 O O . LYS A 1 100 ? -10.499 4.388 14.001 1.00 87.81 100 LYS A O 1
ATOM 789 N N . SER A 1 101 ? -8.258 4.209 14.118 1.00 91.75 101 SER A N 1
ATOM 790 C CA . SER A 1 101 ? -7.967 5.516 13.521 1.00 91.75 101 SER A CA 1
ATOM 791 C C . SER A 1 101 ? -8.263 5.534 12.020 1.00 91.75 101 SER A C 1
ATOM 793 O O . SER A 1 101 ? -8.534 4.508 11.393 1.00 91.75 101 SER A O 1
ATOM 795 N N . ASP A 1 102 ? -8.208 6.714 11.415 1.00 92.69 102 ASP A N 1
ATOM 796 C CA . ASP A 1 102 ? -8.429 6.861 9.978 1.00 92.69 102 ASP A CA 1
ATOM 797 C C . ASP A 1 102 ? -7.331 6.158 9.171 1.00 92.69 102 ASP A C 1
ATOM 799 O O . ASP A 1 102 ? -7.638 5.457 8.206 1.00 92.69 102 ASP A O 1
ATOM 803 N N . LEU A 1 103 ? -6.075 6.265 9.619 1.00 93.31 103 LEU A N 1
ATOM 804 C CA . LEU A 1 103 ? -4.944 5.539 9.040 1.00 93.31 103 LEU A CA 1
ATOM 805 C C . LEU A 1 103 ? -5.143 4.027 9.130 1.00 93.31 103 LEU A C 1
ATOM 807 O O . LEU A 1 103 ? -4.936 3.334 8.140 1.00 93.31 103 LEU A O 1
ATOM 811 N N . PHE A 1 104 ? -5.655 3.526 10.253 1.00 94.44 104 PHE A N 1
ATOM 812 C CA . PHE A 1 104 ? -5.963 2.106 10.407 1.00 94.44 104 PHE A CA 1
ATOM 813 C C . PHE A 1 104 ? -6.971 1.607 9.357 1.00 94.44 104 PHE A C 1
ATOM 815 O O . PHE A 1 104 ? -6.776 0.556 8.748 1.00 94.44 104 PHE A O 1
ATOM 822 N N . TYR A 1 105 ? -8.032 2.374 9.076 1.00 94.44 105 TYR A N 1
ATOM 823 C CA . TYR A 1 105 ? -8.981 2.009 8.015 1.00 94.44 105 TYR A CA 1
ATOM 824 C C . TYR A 1 105 ? -8.374 2.117 6.610 1.00 94.44 105 TYR A C 1
ATOM 826 O O . TYR A 1 105 ? -8.745 1.327 5.740 1.00 94.44 105 TYR A O 1
ATOM 834 N N . ILE A 1 106 ? -7.445 3.052 6.374 1.00 95.00 106 ILE A N 1
ATOM 835 C CA . ILE A 1 106 ? -6.662 3.076 5.128 1.00 95.00 106 ILE A CA 1
ATOM 836 C C . ILE A 1 106 ? -5.838 1.796 5.013 1.00 95.00 106 ILE A C 1
ATOM 838 O O . ILE A 1 106 ? -5.906 1.153 3.970 1.00 95.00 106 ILE A O 1
ATOM 842 N N . GLY A 1 107 ? -5.125 1.402 6.068 1.00 95.88 107 GLY A N 1
ATOM 843 C CA . GLY A 1 107 ? -4.324 0.179 6.097 1.00 95.88 107 GLY A CA 1
ATOM 844 C C . GLY A 1 107 ? -5.156 -1.057 5.768 1.00 95.88 107 GLY A C 1
ATOM 845 O O . GLY A 1 107 ? -4.830 -1.783 4.833 1.00 95.88 107 GLY A O 1
ATOM 846 N N . LEU A 1 108 ? -6.318 -1.216 6.413 1.00 95.25 108 LEU A N 1
ATOM 847 C CA . LEU A 1 108 ? -7.271 -2.284 6.084 1.00 95.25 108 LEU A CA 1
ATOM 848 C C . LEU A 1 108 ? -7.707 -2.249 4.616 1.00 95.25 108 LEU A C 1
ATOM 850 O O . LEU A 1 108 ? -7.762 -3.281 3.955 1.00 95.25 108 LEU A O 1
ATOM 854 N N . PHE A 1 109 ? -8.028 -1.072 4.078 1.00 95.00 109 PHE A N 1
ATOM 855 C CA . PHE A 1 109 ? -8.396 -0.956 2.669 1.00 95.00 109 PHE A CA 1
ATOM 856 C C . PHE A 1 109 ? -7.251 -1.373 1.736 1.00 95.00 109 PHE A C 1
ATOM 858 O O . PHE A 1 109 ? -7.500 -2.072 0.749 1.00 95.00 109 PHE A O 1
ATOM 865 N N . VAL A 1 110 ? -6.023 -0.941 2.037 1.00 96.06 110 VAL A N 1
ATOM 866 C CA . VAL A 1 110 ? -4.822 -1.278 1.267 1.00 96.06 110 VAL A CA 1
ATOM 867 C C . VAL A 1 110 ? -4.596 -2.781 1.302 1.00 96.06 110 VAL A C 1
ATOM 869 O O . VAL A 1 110 ? -4.541 -3.384 0.234 1.00 96.06 110 VAL A O 1
ATOM 872 N N . GLU A 1 111 ? -4.590 -3.388 2.484 1.00 94.94 111 GLU A N 1
ATOM 873 C CA . GLU A 1 111 ? -4.411 -4.828 2.686 1.00 94.94 111 GLU A CA 1
ATOM 874 C C . GLU A 1 111 ? -5.399 -5.647 1.841 1.00 94.94 111 GLU A C 1
ATOM 876 O O . GLU A 1 111 ? -5.030 -6.532 1.071 1.00 94.94 111 GLU A O 1
ATOM 881 N N . MET A 1 112 ? -6.675 -5.255 1.851 1.00 93.31 112 MET A N 1
ATOM 882 C CA . MET A 1 112 ? -7.714 -5.954 1.092 1.00 93.31 112 MET A CA 1
ATOM 883 C C . MET A 1 112 ? -7.608 -5.807 -0.433 1.00 93.31 112 MET A C 1
ATOM 885 O O . MET A 1 112 ? -8.300 -6.517 -1.175 1.00 93.31 112 MET A O 1
ATOM 889 N N . LYS A 1 113 ? -6.836 -4.837 -0.933 1.00 93.56 113 LYS A N 1
ATOM 890 C CA . LYS A 1 113 ? -6.839 -4.443 -2.351 1.00 93.56 113 LYS A CA 1
ATOM 891 C C . LYS A 1 113 ? -5.480 -4.540 -3.022 1.00 93.56 113 LYS A C 1
ATOM 893 O O . LYS A 1 113 ? -5.474 -4.657 -4.254 1.00 93.56 113 LYS A O 1
ATOM 898 N N . ILE A 1 114 ? -4.383 -4.531 -2.269 1.00 93.44 114 ILE A N 1
ATOM 899 C CA . ILE A 1 114 ? -3.016 -4.419 -2.778 1.00 93.44 114 ILE A CA 1
ATOM 900 C C . ILE A 1 114 ? -2.686 -5.545 -3.757 1.00 93.44 114 ILE A C 1
ATOM 902 O O . ILE A 1 114 ? -2.299 -5.263 -4.888 1.00 93.44 114 ILE A O 1
ATOM 906 N N . ALA A 1 115 ? -2.997 -6.798 -3.414 1.00 89.88 115 ALA A N 1
ATOM 907 C CA . ALA A 1 115 ? -2.736 -7.959 -4.268 1.00 89.88 115 ALA A CA 1
ATOM 908 C C . ALA A 1 115 ? -3.343 -7.822 -5.680 1.00 89.88 115 ALA A C 1
ATOM 910 O O . ALA A 1 115 ? -2.731 -8.213 -6.671 1.00 89.88 115 ALA A O 1
ATOM 911 N N . SER A 1 116 ? -4.527 -7.208 -5.783 1.00 90.81 116 SER A N 1
ATOM 912 C CA . SER A 1 116 ? -5.226 -6.999 -7.061 1.00 90.81 116 SER A CA 1
ATOM 913 C C . SER A 1 116 ? -4.914 -5.664 -7.749 1.00 90.81 116 SER A C 1
ATOM 915 O O . SER A 1 116 ? -5.061 -5.565 -8.963 1.00 90.81 116 SER A O 1
ATOM 917 N N . ASN A 1 117 ? -4.489 -4.634 -7.006 1.00 93.56 117 ASN A N 1
ATOM 918 C CA . ASN A 1 117 ? -4.406 -3.256 -7.509 1.00 93.56 117 ASN A CA 1
ATOM 919 C C . ASN A 1 117 ? -3.007 -2.628 -7.456 1.00 93.56 117 ASN A C 1
ATOM 921 O O . ASN A 1 117 ? -2.855 -1.493 -7.904 1.00 93.56 117 ASN A O 1
ATOM 925 N N . TRP A 1 118 ? -1.977 -3.341 -6.990 1.00 93.69 118 TRP A N 1
ATOM 926 C CA . TRP A 1 118 ? -0.611 -2.812 -6.852 1.00 93.69 118 TRP A CA 1
ATOM 927 C C . TRP A 1 118 ? -0.026 -2.236 -8.154 1.00 93.69 118 TRP A C 1
ATOM 929 O O . TRP A 1 118 ? 0.904 -1.448 -8.136 1.00 93.69 118 TRP A O 1
ATOM 939 N N . SER A 1 119 ? -0.539 -2.619 -9.323 1.00 93.00 119 SER A N 1
ATOM 940 C CA . SER A 1 119 ? -0.035 -2.103 -10.603 1.00 93.00 119 SER A CA 1
ATOM 941 C C . SER A 1 119 ? -0.865 -0.954 -11.191 1.00 93.00 119 SER A C 1
ATOM 943 O O . SER A 1 119 ? -0.620 -0.530 -12.322 1.00 93.00 119 SER A O 1
ATOM 945 N N . HIS A 1 120 ? -1.856 -0.456 -10.445 1.00 95.31 120 HIS A N 1
ATOM 946 C CA . HIS A 1 120 ? -2.794 0.571 -10.887 1.00 95.31 120 HIS A CA 1
ATOM 947 C C . HIS A 1 120 ? -2.476 1.927 -10.248 1.00 95.31 120 HIS A C 1
ATOM 949 O O . HIS A 1 120 ? -2.658 2.132 -9.053 1.00 95.31 120 HIS A O 1
ATOM 955 N N . ILE A 1 121 ? -2.102 2.914 -11.065 1.00 94.44 121 ILE A N 1
ATOM 956 C CA . ILE A 1 121 ? -1.870 4.300 -10.612 1.00 94.44 121 ILE A CA 1
ATOM 957 C C . ILE A 1 121 ? -3.057 4.884 -9.809 1.00 94.44 121 ILE A C 1
ATOM 959 O O . ILE A 1 121 ? -2.807 5.529 -8.787 1.00 94.44 121 ILE A O 1
ATOM 963 N N . PRO A 1 122 ? -4.337 4.689 -10.206 1.00 96.69 122 PRO A N 1
ATOM 964 C CA . PRO A 1 122 ? -5.473 5.210 -9.440 1.00 96.69 122 PRO A CA 1
ATOM 965 C C . PRO A 1 122 ? -5.539 4.713 -7.993 1.00 96.69 122 PRO A C 1
ATOM 967 O O . PRO A 1 122 ? -6.004 5.452 -7.130 1.00 96.69 122 PRO A O 1
ATOM 970 N N . PHE A 1 123 ? -5.049 3.501 -7.717 1.00 95.88 123 PHE A N 1
ATOM 971 C CA . PHE A 1 123 ? -5.021 2.937 -6.370 1.00 95.88 123 PHE A CA 1
ATOM 972 C C . PHE A 1 123 ? -4.108 3.754 -5.447 1.00 95.88 123 PHE A C 1
ATOM 974 O O . PHE A 1 123 ? -4.561 4.250 -4.419 1.00 95.88 123 PHE A O 1
ATOM 981 N N . TYR A 1 124 ? -2.869 4.017 -5.867 1.00 97.12 124 TYR A N 1
ATOM 982 C CA . TYR A 1 124 ? -1.932 4.848 -5.102 1.00 97.12 124 TYR A CA 1
ATOM 983 C C . TYR A 1 124 ? -2.389 6.301 -4.963 1.00 97.12 124 TYR A C 1
ATOM 985 O O . TYR A 1 124 ? -2.255 6.897 -3.896 1.00 97.12 124 TYR A O 1
ATOM 993 N N . ARG A 1 125 ? -2.990 6.877 -6.015 1.00 96.94 125 ARG A N 1
ATOM 994 C CA . ARG A 1 125 ? -3.570 8.229 -5.937 1.00 96.94 125 ARG A CA 1
ATOM 995 C C . ARG A 1 125 ? -4.689 8.307 -4.904 1.00 96.94 125 ARG A C 1
ATOM 997 O O . ARG A 1 125 ? -4.779 9.300 -4.190 1.00 96.94 125 ARG A O 1
ATOM 1004 N N . LEU A 1 126 ? -5.536 7.280 -4.824 1.00 95.06 126 LEU A N 1
ATOM 1005 C CA . LEU A 1 126 ? -6.599 7.217 -3.826 1.00 95.06 126 LEU A CA 1
ATOM 1006 C C . LEU A 1 126 ? -6.020 7.208 -2.407 1.00 95.06 126 LEU A C 1
ATOM 1008 O O . LEU A 1 126 ? -6.491 7.980 -1.576 1.00 95.06 126 LEU A O 1
ATOM 1012 N N . ILE A 1 127 ? -4.986 6.400 -2.152 1.00 95.75 127 ILE A N 1
ATOM 1013 C CA . ILE A 1 127 ? -4.308 6.341 -0.846 1.00 95.75 127 ILE A CA 1
ATOM 1014 C C . ILE A 1 127 ? -3.741 7.714 -0.474 1.00 95.75 127 ILE A C 1
ATOM 1016 O O . ILE A 1 127 ? -4.073 8.230 0.590 1.00 95.75 127 ILE A O 1
ATOM 1020 N N . LEU A 1 128 ? -2.982 8.352 -1.372 1.00 95.88 128 LEU A N 1
ATOM 1021 C CA . LEU A 1 128 ? -2.430 9.693 -1.140 1.00 95.88 128 LEU A CA 1
ATOM 1022 C C . LEU A 1 128 ? -3.516 10.736 -0.867 1.00 95.88 128 LEU A C 1
ATOM 1024 O O . LEU A 1 128 ? -3.365 11.575 0.016 1.00 95.88 128 LEU A O 1
ATOM 1028 N N . ASN A 1 129 ? -4.627 10.689 -1.601 1.00 93.25 129 ASN A N 1
ATOM 1029 C CA . ASN A 1 129 ? -5.733 11.620 -1.394 1.00 93.25 129 ASN A CA 1
ATOM 1030 C C . ASN A 1 129 ? -6.414 11.413 -0.034 1.00 93.25 129 ASN A C 1
ATOM 1032 O O . ASN A 1 129 ? -6.837 12.388 0.585 1.00 93.25 129 ASN A O 1
ATOM 1036 N N . MET A 1 130 ? -6.545 10.165 0.426 1.00 92.12 130 MET A N 1
ATOM 1037 C CA . MET A 1 130 ? -7.064 9.876 1.765 1.00 92.12 130 MET A CA 1
ATOM 1038 C C . MET A 1 130 ? -6.080 10.333 2.845 1.00 92.12 130 MET A C 1
ATOM 1040 O O . MET A 1 130 ? -6.501 10.989 3.792 1.00 92.12 130 MET A O 1
ATOM 1044 N N . LEU A 1 131 ? -4.783 10.067 2.664 1.00 93.50 131 LEU A N 1
ATOM 1045 C CA . LEU A 1 131 ? -3.727 10.486 3.584 1.00 93.50 131 LEU A CA 1
ATOM 1046 C C . LEU A 1 131 ? -3.684 12.013 3.744 1.00 93.50 131 LEU A C 1
ATOM 1048 O O . LEU A 1 131 ? -3.718 12.507 4.866 1.00 93.50 131 LEU A O 1
ATOM 1052 N N . LYS A 1 132 ? -3.704 12.769 2.639 1.00 91.75 132 LYS 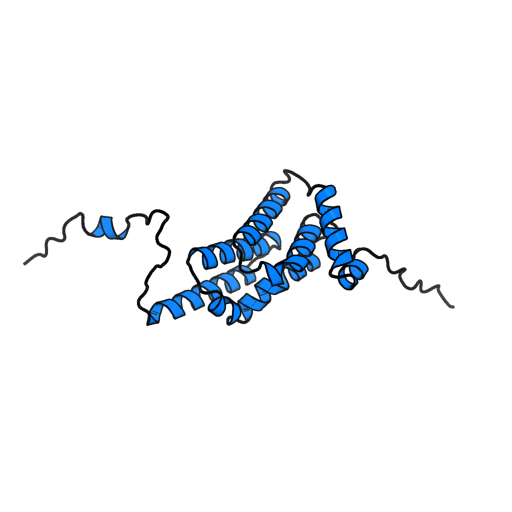A N 1
ATOM 1053 C CA . LYS A 1 132 ? -3.707 14.243 2.674 1.00 91.75 132 LYS A CA 1
ATOM 1054 C C . LYS A 1 132 ? -4.885 14.807 3.463 1.00 91.75 132 LYS A C 1
ATOM 1056 O O . LYS A 1 132 ? -4.700 15.678 4.299 1.00 91.75 132 LYS A O 1
ATOM 1061 N N . LYS A 1 133 ? -6.089 14.250 3.284 1.00 88.12 133 LYS A N 1
ATOM 1062 C CA . LYS A 1 133 ? -7.277 14.671 4.051 1.00 88.12 133 LYS A CA 1
ATOM 1063 C C . LYS A 1 133 ? -7.126 14.476 5.561 1.00 88.12 133 LYS A C 1
ATOM 1065 O O . LYS A 1 133 ? -7.708 15.253 6.318 1.00 88.12 133 LYS A O 1
ATOM 1070 N N . ILE A 1 134 ? -6.383 13.448 5.975 1.00 87.19 134 ILE A N 1
ATOM 1071 C CA . ILE A 1 134 ? -6.081 13.170 7.382 1.00 87.19 134 ILE A CA 1
ATOM 1072 C C . ILE A 1 134 ? -5.036 14.163 7.899 1.00 87.19 134 ILE A C 1
ATOM 1074 O O . ILE A 1 134 ? -5.274 14.797 8.925 1.00 87.19 134 ILE A O 1
ATOM 1078 N N . ILE A 1 135 ? -3.920 14.332 7.177 1.00 87.06 135 ILE A N 1
ATOM 1079 C CA . ILE A 1 135 ? -2.815 15.233 7.559 1.00 87.06 135 ILE A CA 1
ATOM 1080 C C . ILE A 1 135 ? -3.301 16.676 7.678 1.00 87.06 135 ILE A C 1
ATOM 1082 O O . ILE A 1 135 ? -3.059 17.328 8.693 1.00 87.06 135 ILE A O 1
ATOM 1086 N N . ASP A 1 136 ? -4.057 17.151 6.687 1.00 85.44 136 ASP A N 1
ATOM 1087 C CA . ASP A 1 136 ? -4.571 18.521 6.661 1.00 85.44 136 ASP A CA 1
ATOM 1088 C C . ASP A 1 136 ? -5.672 18.748 7.720 1.00 85.44 136 ASP A C 1
ATOM 1090 O O . ASP A 1 136 ? -6.208 19.849 7.839 1.00 85.44 136 ASP A O 1
ATOM 1094 N N . LYS A 1 137 ? -6.053 17.706 8.484 1.00 75.69 137 LYS A N 1
ATOM 1095 C CA . LYS A 1 137 ? -7.162 17.682 9.460 1.00 75.69 137 LYS A CA 1
ATOM 1096 C C . LYS A 1 137 ? -8.496 18.177 8.888 1.00 75.69 137 LYS A C 1
ATOM 1098 O O . LYS A 1 137 ? -9.412 18.508 9.637 1.00 75.69 137 LYS A O 1
ATOM 1103 N N . VAL A 1 138 ? -8.619 18.199 7.560 1.00 61.72 138 VAL A N 1
ATOM 1104 C CA . VAL A 1 138 ? -9.767 18.761 6.838 1.00 61.72 138 VAL A CA 1
ATOM 1105 C C . VAL A 1 138 ? -11.012 17.912 7.066 1.00 61.72 138 VAL A C 1
ATOM 1107 O O . VAL A 1 138 ? -12.121 18.440 7.122 1.00 61.72 138 VAL A O 1
ATOM 1110 N N . SER A 1 139 ? -10.858 16.593 7.198 1.00 65.81 139 SER A N 1
ATOM 1111 C CA . SER A 1 139 ? -12.001 15.709 7.409 1.00 65.81 139 SER A CA 1
ATOM 1112 C C . SER A 1 139 ? -11.585 14.333 7.899 1.00 65.81 139 SER A C 1
ATOM 1114 O O . SER A 1 139 ? -10.686 13.719 7.327 1.00 65.81 139 SER A O 1
ATOM 1116 N N . GLN A 1 140 ? -12.339 13.805 8.859 1.00 79.94 140 GLN A N 1
ATOM 1117 C CA . GLN A 1 140 ? -12.299 12.386 9.181 1.00 79.94 140 GLN A CA 1
ATOM 1118 C C . GLN A 1 140 ? -12.850 11.541 8.023 1.00 79.94 140 GLN A C 1
ATOM 1120 O O . GLN A 1 140 ? -13.780 11.953 7.321 1.00 79.94 140 GLN A O 1
ATOM 1125 N N . LEU A 1 141 ? -12.340 10.318 7.865 1.00 83.50 141 LEU A N 1
ATOM 1126 C CA . LEU A 1 141 ? -12.904 9.328 6.950 1.00 83.50 141 LEU A CA 1
ATOM 1127 C C . LEU A 1 141 ? -14.400 9.137 7.246 1.00 83.50 141 LEU A C 1
ATOM 1129 O O . LEU A 1 141 ? -14.748 8.832 8.398 1.00 83.50 141 LEU A O 1
ATOM 1133 N N . PRO A 1 142 ? -15.285 9.254 6.234 1.00 86.44 142 PRO A N 1
ATOM 1134 C CA . PRO A 1 142 ? -16.723 9.127 6.430 1.00 86.44 142 PRO A CA 1
ATOM 1135 C C . PRO A 1 142 ? -17.086 7.807 7.110 1.00 86.44 142 PRO A C 1
ATOM 1137 O O . PRO A 1 142 ? -16.600 6.746 6.715 1.00 86.44 142 PRO A O 1
ATOM 1140 N N . ARG A 1 143 ? -18.002 7.844 8.087 1.00 87.12 143 ARG A N 1
ATOM 1141 C CA . ARG A 1 143 ? -18.463 6.636 8.803 1.00 87.12 143 ARG A CA 1
ATOM 1142 C C . ARG A 1 143 ? -18.961 5.545 7.851 1.00 87.12 143 ARG A C 1
ATOM 1144 O O . ARG A 1 143 ? -18.658 4.374 8.048 1.00 87.12 143 ARG A O 1
ATOM 1151 N N . VAL A 1 144 ? -19.654 5.942 6.782 1.00 88.81 144 VAL A N 1
ATOM 1152 C CA . VAL A 1 144 ? -20.134 5.034 5.728 1.00 88.81 144 VAL A CA 1
ATOM 1153 C C . VAL A 1 144 ? -18.977 4.287 5.060 1.00 88.81 144 VAL A C 1
ATOM 1155 O O . VAL A 1 144 ? -19.090 3.096 4.789 1.00 88.81 144 VAL A O 1
ATOM 1158 N N . LEU A 1 145 ? -17.855 4.965 4.809 1.00 87.94 145 LEU A N 1
ATOM 1159 C CA . LEU A 1 145 ? -16.686 4.350 4.187 1.00 87.94 145 LEU A CA 1
ATOM 1160 C C . LEU A 1 145 ? -16.004 3.366 5.142 1.00 87.94 145 LEU A C 1
ATOM 1162 O O . LEU A 1 145 ? -15.688 2.256 4.728 1.00 87.94 145 LEU A O 1
ATOM 1166 N N . ARG A 1 146 ? -15.860 3.724 6.425 1.00 91.81 146 ARG A N 1
ATOM 1167 C CA . ARG A 1 146 ? -15.323 2.812 7.451 1.00 91.81 146 ARG A CA 1
ATOM 1168 C C . ARG A 1 146 ? -16.152 1.539 7.562 1.00 91.81 146 ARG A C 1
ATOM 1170 O O . ARG A 1 146 ? -15.594 0.451 7.540 1.00 91.81 146 ARG A O 1
ATOM 1177 N N . HIS A 1 147 ? -17.477 1.678 7.602 1.00 92.25 147 HIS A N 1
ATOM 1178 C CA . HIS A 1 147 ? -18.378 0.532 7.674 1.00 92.25 147 HIS A CA 1
ATOM 1179 C C . HIS A 1 147 ? -18.271 -0.364 6.434 1.00 92.25 147 HIS A C 1
ATOM 1181 O O . HIS A 1 147 ? -18.226 -1.582 6.560 1.00 92.25 147 HIS A O 1
ATOM 1187 N N . LYS A 1 148 ? -18.151 0.225 5.236 1.00 92.06 148 LYS A N 1
ATOM 1188 C CA . LYS A 1 148 ? -17.908 -0.537 4.001 1.00 92.06 148 LYS A CA 1
ATOM 1189 C C . LYS A 1 148 ? -16.576 -1.288 4.028 1.00 92.06 148 LYS A C 1
ATOM 1191 O O . LYS A 1 148 ? -16.523 -2.421 3.563 1.00 92.06 148 LYS A O 1
ATOM 1196 N N . ILE A 1 149 ? -15.513 -0.672 4.549 1.00 92.44 149 ILE A N 1
ATOM 1197 C CA . ILE A 1 149 ? -14.207 -1.331 4.701 1.00 92.44 149 ILE A CA 1
ATOM 1198 C C . ILE A 1 149 ? -14.325 -2.484 5.698 1.00 92.44 149 ILE A C 1
ATOM 1200 O O . ILE A 1 149 ? -13.894 -3.589 5.398 1.00 92.44 149 ILE A O 1
ATOM 1204 N N . GLU A 1 150 ? -14.967 -2.265 6.842 1.00 93.25 150 GLU A N 1
ATOM 1205 C CA . GLU A 1 150 ? -15.184 -3.306 7.847 1.00 93.25 150 GLU A CA 1
ATOM 1206 C C . GLU A 1 150 ? -15.978 -4.497 7.284 1.00 93.25 150 GLU A C 1
ATOM 1208 O O . GLU A 1 150 ? -15.564 -5.643 7.451 1.00 93.25 150 GLU A O 1
ATOM 1213 N N . GLN A 1 151 ? -17.077 -4.238 6.567 1.00 93.31 151 GLN A N 1
ATOM 1214 C CA . GLN A 1 151 ? -17.851 -5.281 5.887 1.00 93.31 151 GLN A CA 1
ATOM 1215 C C . GLN A 1 151 ? -17.004 -6.038 4.861 1.00 93.31 151 GLN A C 1
ATOM 1217 O O . GLN A 1 151 ? -17.009 -7.266 4.849 1.00 93.31 151 GLN A O 1
ATOM 1222 N N . LEU A 1 152 ? -16.213 -5.322 4.056 1.00 91.94 152 LEU A N 1
ATOM 1223 C CA . LEU A 1 152 ? -15.313 -5.935 3.082 1.00 91.94 152 LEU A CA 1
ATOM 1224 C C . LEU A 1 152 ? -14.293 -6.868 3.751 1.00 91.94 152 LEU A C 1
ATOM 1226 O O . LEU A 1 152 ? -14.050 -7.963 3.245 1.00 91.94 152 LEU A O 1
ATOM 1230 N N . VAL A 1 153 ? -13.696 -6.444 4.870 1.00 92.62 153 VAL A N 1
ATOM 1231 C CA . VAL A 1 153 ? -12.744 -7.267 5.631 1.00 92.62 153 VAL A CA 1
ATOM 1232 C C . VAL A 1 153 ? -13.460 -8.486 6.208 1.00 92.62 153 VAL A C 1
ATOM 1234 O O . VAL A 1 153 ? -12.979 -9.601 6.042 1.00 92.62 153 VAL A O 1
ATOM 1237 N N . LYS A 1 154 ? -14.647 -8.308 6.797 1.00 92.50 154 LYS A N 1
ATOM 1238 C CA . LYS A 1 154 ? -15.464 -9.410 7.325 1.00 92.50 154 LYS A CA 1
ATOM 1239 C C . LYS A 1 154 ? -15.773 -10.473 6.269 1.00 92.50 154 LYS A C 1
ATOM 1241 O O . LYS A 1 154 ? -15.696 -11.660 6.569 1.00 92.50 154 LYS A O 1
ATOM 1246 N N . GLU A 1 155 ? -16.122 -10.055 5.056 1.00 91.88 155 GLU A N 1
ATOM 1247 C CA . GLU A 1 155 ? -16.501 -10.956 3.962 1.00 91.88 155 GLU A CA 1
ATOM 1248 C C . GLU A 1 155 ? -15.307 -11.684 3.343 1.00 91.88 155 GLU A C 1
ATOM 1250 O O . GLU A 1 155 ? -15.425 -12.842 2.949 1.00 91.88 155 GLU A O 1
ATOM 1255 N N . LYS A 1 156 ? -14.163 -11.005 3.219 1.00 90.00 156 LYS A N 1
ATOM 1256 C CA . LYS A 1 156 ? -13.030 -11.500 2.424 1.00 90.00 156 LYS A CA 1
ATOM 1257 C C . LYS A 1 156 ? -11.840 -11.987 3.241 1.00 90.00 156 LYS A C 1
ATOM 1259 O O . LYS A 1 156 ? -11.046 -12.765 2.726 1.00 90.00 156 LYS A O 1
ATOM 1264 N N . ASN A 1 157 ? -11.691 -11.514 4.471 1.00 89.94 157 ASN A N 1
ATOM 1265 C CA . ASN A 1 157 ? -10.613 -11.888 5.377 1.00 89.94 157 ASN A CA 1
ATOM 1266 C C . ASN A 1 157 ? -11.142 -11.918 6.819 1.00 89.94 157 ASN A C 1
ATOM 1268 O O . ASN A 1 157 ? -10.821 -11.072 7.657 1.00 89.94 157 ASN A O 1
ATOM 1272 N N . TYR A 1 158 ? -11.997 -12.907 7.095 1.00 89.12 158 TYR A N 1
ATOM 1273 C CA . TYR A 1 158 ? -12.593 -13.092 8.417 1.00 89.12 158 TYR A CA 1
ATOM 1274 C C . TYR A 1 158 ? -11.558 -13.222 9.553 1.00 89.12 158 TYR A C 1
ATOM 1276 O O . TYR A 1 158 ? -11.801 -12.644 10.610 1.00 89.12 158 TYR A O 1
ATOM 1284 N N . PRO A 1 159 ? -10.400 -13.897 9.385 1.00 90.06 159 PRO A N 1
ATOM 1285 C CA . PRO A 1 159 ? -9.355 -13.896 10.413 1.00 90.06 159 PRO A CA 1
ATOM 1286 C C . PRO A 1 159 ? -8.874 -12.487 10.793 1.00 90.06 159 PRO A C 1
ATOM 1288 O O . PRO A 1 159 ? -8.829 -12.155 11.978 1.00 90.06 159 PRO A O 1
ATOM 1291 N N . LEU A 1 160 ? -8.604 -11.625 9.805 1.00 88.19 160 LEU A N 1
ATOM 1292 C CA . LEU A 1 160 ? -8.228 -10.226 10.039 1.00 88.19 160 LEU A CA 1
ATOM 1293 C C . LEU A 1 160 ? -9.363 -9.444 10.718 1.00 88.19 160 LEU A C 1
ATOM 1295 O O . LEU A 1 160 ? -9.133 -8.651 11.631 1.00 88.19 160 LEU A O 1
ATOM 1299 N N . TYR A 1 161 ? -10.608 -9.698 10.305 1.00 90.12 161 TYR A N 1
ATOM 1300 C CA . TYR A 1 161 ? -11.785 -9.125 10.957 1.00 90.12 161 TYR A CA 1
ATOM 1301 C C . TYR A 1 161 ? -11.862 -9.522 12.436 1.00 90.12 161 TYR A C 1
ATOM 1303 O O . TYR A 1 161 ? -12.064 -8.663 13.296 1.00 90.12 161 TYR A O 1
ATOM 1311 N N . ALA A 1 162 ? -11.674 -10.806 12.742 1.00 88.75 162 ALA A N 1
ATOM 1312 C CA . ALA A 1 162 ? -11.726 -11.321 14.100 1.00 88.75 162 ALA A CA 1
ATOM 1313 C C . ALA A 1 162 ? -10.667 -10.658 14.988 1.00 88.75 162 ALA A C 1
ATOM 1315 O O . ALA A 1 162 ? -11.020 -10.118 16.032 1.00 88.75 162 ALA A O 1
ATOM 1316 N N . LEU A 1 163 ? -9.419 -10.581 14.516 1.00 88.19 163 LEU A N 1
ATOM 1317 C CA . LEU A 1 163 ? -8.297 -9.975 15.239 1.00 88.19 163 LEU A CA 1
ATOM 1318 C C . LEU A 1 163 ? -8.578 -8.533 15.702 1.00 88.19 163 LEU A C 1
ATOM 1320 O O . LEU A 1 163 ? -8.248 -8.139 16.825 1.00 88.19 163 LEU A O 1
ATOM 1324 N N . TYR A 1 164 ? -9.194 -7.717 14.843 1.00 87.88 164 TYR A N 1
ATOM 1325 C CA . TYR A 1 164 ? -9.363 -6.290 15.125 1.00 87.88 164 TYR A CA 1
ATOM 1326 C C . TYR A 1 164 ? -10.747 -5.897 15.648 1.00 87.88 164 TYR A C 1
ATOM 1328 O O . TYR A 1 164 ? -10.844 -4.919 16.406 1.00 87.88 164 TYR A O 1
ATOM 1336 N N . PHE A 1 165 ? -11.802 -6.628 15.280 1.00 87.56 165 PHE A N 1
ATOM 1337 C CA . PHE A 1 165 ? -13.195 -6.232 15.519 1.00 87.56 165 PHE A CA 1
ATOM 1338 C C . PHE A 1 165 ? -13.967 -7.184 16.428 1.00 87.56 165 PHE A C 1
ATOM 1340 O O . PHE A 1 165 ? -14.856 -6.723 17.152 1.00 87.56 165 PHE A O 1
ATOM 1347 N N . VAL A 1 166 ? -13.626 -8.472 16.451 1.00 86.62 166 VAL A N 1
ATOM 1348 C CA . VAL A 1 166 ? -14.214 -9.400 17.417 1.00 86.62 166 VAL A CA 1
ATOM 1349 C C . VAL A 1 166 ? -13.419 -9.256 18.707 1.00 86.62 166 VAL A C 1
ATOM 1351 O O . VAL A 1 166 ? -12.218 -9.485 18.756 1.00 86.62 166 VAL A O 1
ATOM 1354 N N . LYS A 1 167 ? -14.081 -8.801 19.775 1.00 68.19 167 LYS A N 1
ATOM 1355 C CA . LYS A 1 167 ? -13.485 -8.879 21.107 1.00 68.19 167 LYS A CA 1
ATOM 1356 C C . LYS A 1 167 ? -13.289 -10.357 21.416 1.00 68.19 167 LYS A C 1
ATOM 1358 O O . LYS A 1 167 ? -14.263 -11.023 21.769 1.00 68.19 167 LYS A O 1
ATOM 1363 N N . ASP A 1 168 ? -12.054 -10.838 21.379 1.00 56.00 168 ASP A N 1
ATOM 1364 C CA . ASP A 1 168 ? -11.706 -11.908 22.294 1.00 56.00 168 ASP A CA 1
ATOM 1365 C C . ASP A 1 168 ? -12.011 -11.365 23.686 1.00 56.00 168 ASP A C 1
ATOM 1367 O O . A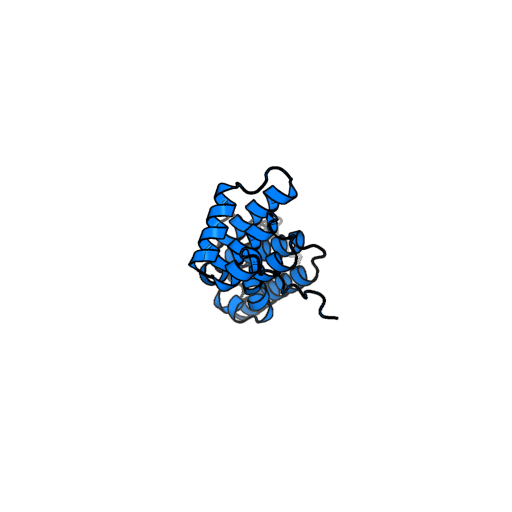SP A 1 168 ? -11.477 -10.341 24.127 1.00 56.00 168 ASP A O 1
ATOM 1371 N N . LYS A 1 169 ? -12.955 -12.017 24.372 1.00 48.62 169 LYS A N 1
ATOM 1372 C CA . LYS A 1 169 ? -12.890 -12.059 25.824 1.00 48.62 169 LYS A CA 1
ATOM 1373 C C . LYS A 1 169 ? -11.453 -12.475 26.095 1.00 48.62 169 LYS A C 1
ATOM 1375 O O . LYS A 1 169 ? -11.097 -13.614 25.803 1.00 48.62 169 LYS A O 1
ATOM 1380 N N . SER A 1 170 ? -10.634 -11.550 26.590 1.00 40.06 170 SER A N 1
ATOM 1381 C CA . SER A 1 170 ? -9.394 -11.919 27.251 1.00 40.06 170 SER A CA 1
ATOM 1382 C C . SER A 1 170 ? -9.711 -13.148 28.105 1.00 40.06 170 SER A C 1
ATOM 1384 O O . SER A 1 170 ? -10.778 -13.156 28.741 1.00 40.06 170 SER A O 1
ATOM 1386 N N . PRO A 1 171 ? -8.890 -14.213 28.100 1.00 41.00 171 PRO A N 1
ATOM 1387 C CA . PRO A 1 171 ? -9.032 -15.216 29.131 1.00 41.00 171 PRO A CA 1
ATOM 1388 C C . PRO A 1 171 ? -8.930 -14.439 30.438 1.00 41.00 171 PRO A C 1
ATOM 1390 O O . PRO A 1 171 ? -7.888 -13.896 30.798 1.00 41.00 171 PRO A O 1
ATOM 1393 N N . SER A 1 172 ? -10.080 -14.273 31.087 1.00 42.81 172 SER A N 1
ATOM 1394 C CA . SER A 1 172 ? -10.152 -13.859 32.464 1.00 42.81 172 SER A CA 1
ATOM 1395 C C . SER A 1 172 ? -9.397 -14.963 33.174 1.00 42.81 172 SER A C 1
ATOM 1397 O O . SER A 1 172 ? -9.942 -16.039 33.414 1.00 42.81 172 SER A O 1
ATOM 1399 N N . PHE A 1 173 ? -8.125 -14.707 33.468 1.00 46.78 173 PHE A N 1
ATOM 1400 C CA . PHE A 1 173 ? -7.490 -15.291 34.627 1.00 46.78 173 PHE A CA 1
ATOM 1401 C C . PHE A 1 173 ? -8.324 -14.788 35.802 1.00 46.78 173 PHE A C 1
ATOM 1403 O O . PHE A 1 173 ? -8.049 -13.759 36.412 1.00 46.78 173 PHE A O 1
ATOM 1410 N N . LYS A 1 174 ? -9.458 -15.456 36.037 1.00 44.56 174 LYS A N 1
ATOM 1411 C CA . LYS A 1 174 ? -10.061 -15.481 37.353 1.00 44.56 174 LYS A CA 1
ATOM 1412 C C . LYS A 1 174 ? -8.935 -15.980 38.233 1.00 44.56 174 LYS A C 1
ATOM 1414 O O . LYS A 1 174 ? -8.484 -17.103 38.035 1.00 44.56 174 LYS A O 1
ATOM 1419 N N . ASN A 1 175 ? -8.460 -15.100 39.107 1.00 48.41 175 ASN A N 1
ATOM 1420 C CA . ASN A 1 175 ? -7.564 -15.428 40.200 1.00 48.41 175 ASN A CA 1
ATOM 1421 C C . ASN A 1 175 ? -8.029 -16.753 40.807 1.00 48.41 175 ASN A C 1
ATOM 1423 O O . ASN A 1 175 ? -9.080 -16.821 41.445 1.00 48.41 175 ASN A O 1
ATOM 1427 N N . SER A 1 176 ? -7.292 -17.813 40.513 1.00 41.38 176 SER A N 1
ATOM 1428 C CA . SER A 1 176 ? -7.395 -19.075 41.214 1.00 41.38 176 SER A CA 1
ATOM 1429 C C . SER A 1 176 ? -6.204 -19.134 42.155 1.00 41.38 176 SER A C 1
ATOM 1431 O O . SER A 1 176 ? -5.073 -19.265 41.685 1.00 41.38 176 SER A O 1
ATOM 1433 N N . ALA A 1 177 ? -6.559 -19.064 43.442 1.00 37.12 177 ALA A N 1
ATOM 1434 C CA . ALA A 1 177 ? -5.757 -19.078 44.666 1.00 37.12 177 ALA A CA 1
ATOM 1435 C C . ALA A 1 177 ? -5.135 -17.735 45.074 1.00 37.12 177 ALA A C 1
ATOM 1437 O O . ALA A 1 177 ? -4.184 -17.269 44.413 1.00 37.12 177 ALA A O 1
#

Foldseek 3Di:
DDDPPDPCPVVVVPPPPPDDDQDPCDPPVVVLVVLVVLLVVLLVQLVPDPDLLSNLCSLLVSLLVCLSNPNDPVSQCPPVSSVCCQQCNLVSQCVRDDAPAQSNLLSLVCNLPSVPPVNPNVNSVVSNVSSCCVVVVVDGDDPVSSVVSLVSCCVPPVVVNCVRPPDDPPPPPPDDD

Secondary structure (DSSP, 8-state):
------TTSGGGTT----S--------HHHHHHHHHHHHHHHHHHHHT-SSHHHHHHHHHHHHHHHHHTT--HHHHHT-HHHHHHHHHHHHHHHHHSPTTSHHHHHHHHHHHHHHHHTT-HHHHHHHHHHHHHHHTTS-PPPHHHHHHHHHHHHHH-HHHHHHHHS-----------

Radius of gyration: 22.51 Å; chains: 1; bounding box: 60×49×81 Å

pLDDT: mean 82.02, std 19.0, range [37.09, 97.56]

Sequence (177 aa):
MGVKLRSKAYLNLWRKGAEDCPHLKLASGQYDNYCKKAIDHLCMKADMCESLESYIETICSGMIDLLKTGVPKNKILKHPLALSKILQLGEDIIEYSEKKSDLFYIGLFVEMKIASNWSHIPFYRLILNMLKKIIDKVSQLPRVLRHKIEQLVKEKNYPLYALYFVKDKSPSFKNSA